Protein AF-A0A3P9IPV3-F1 (afdb_monomer)

pLDDT: mean 75.88, std 14.46, range [43.56, 89.0]

InterPro domains:
  IPR004014 Cation-transporting P-type ATPase, N-terminal [PF00690] (5-39)
  IPR023298 P-type ATPase, transmembrane domain superfamily [SSF81665] (1-39)

Radius of gyration: 18.75 Å; Cα contacts (8 Å, |Δi|>4): 12; chains: 1; bounding box: 35×52×26 Å

Structure (mmCIF, N/CA/C/O backbone):
data_AF-A0A3P9IPV3-F1
#
_entry.id   AF-A0A3P9IPV3-F1
#
loop_
_atom_site.group_PDB
_atom_site.id
_atom_site.type_symbol
_atom_site.label_atom_id
_atom_site.label_alt_id
_atom_site.label_comp_id
_atom_site.label_asym_id
_atom_site.label_entity_id
_atom_site.label_seq_id
_atom_site.pdbx_PDB_ins_code
_atom_site.Cartn_x
_atom_site.Cartn_y
_atom_site.Cartn_z
_atom_site.occupancy
_atom_site.B_iso_or_equiv
_atom_site.auth_seq_id
_atom_site.auth_comp_id
_atom_site.auth_asym_id
_atom_site.auth_atom_id
_atom_site.pdbx_PDB_model_num
ATOM 1 N N . MET A 1 1 ? 7.372 -2.701 -1.856 1.00 78.44 1 MET A N 1
ATOM 2 C CA . MET A 1 1 ? 7.344 -3.828 -2.815 1.00 78.44 1 MET A CA 1
ATOM 3 C C . MET A 1 1 ? 8.120 -3.391 -4.040 1.00 78.44 1 MET A C 1
ATOM 5 O O . MET A 1 1 ? 7.698 -2.443 -4.689 1.00 78.44 1 MET A O 1
ATOM 9 N N . GLU A 1 2 ? 9.243 -4.042 -4.339 1.00 82.56 2 GLU A N 1
ATOM 10 C CA . GLU A 1 2 ? 10.039 -3.702 -5.524 1.00 82.56 2 GLU A CA 1
ATOM 11 C C . GLU A 1 2 ? 9.297 -4.092 -6.813 1.00 82.56 2 GLU A C 1
ATOM 13 O O . GLU A 1 2 ? 8.614 -5.128 -6.863 1.00 82.56 2 GLU A O 1
ATOM 18 N N . ASN A 1 3 ? 9.437 -3.254 -7.847 1.00 81.75 3 ASN A N 1
ATOM 19 C CA . ASN A 1 3 ? 8.862 -3.438 -9.185 1.00 81.75 3 ASN A CA 1
ATOM 20 C C . ASN A 1 3 ? 7.332 -3.613 -9.217 1.00 81.75 3 ASN A C 1
ATOM 22 O O . ASN A 1 3 ? 6.817 -4.471 -9.923 1.00 81.75 3 ASN A O 1
ATOM 26 N N . ALA A 1 4 ? 6.578 -2.802 -8.469 1.00 82.50 4 ALA A N 1
ATOM 27 C CA . ALA A 1 4 ? 5.109 -2.869 -8.483 1.00 82.50 4 ALA A CA 1
ATOM 28 C C . ALA A 1 4 ? 4.494 -2.667 -9.887 1.00 82.50 4 ALA A C 1
ATOM 30 O O . ALA A 1 4 ? 3.432 -3.203 -10.170 1.00 82.50 4 ALA A O 1
ATOM 31 N N . HIS A 1 5 ? 5.183 -1.953 -10.783 1.00 81.56 5 HIS A N 1
ATOM 32 C CA . HIS A 1 5 ? 4.731 -1.688 -12.152 1.00 81.56 5 HIS A CA 1
ATOM 33 C C . HIS A 1 5 ? 4.699 -2.927 -13.064 1.00 81.56 5 HIS A C 1
ATOM 35 O O . HIS A 1 5 ? 4.047 -2.889 -14.102 1.00 81.56 5 HIS A O 1
ATOM 41 N N . THR A 1 6 ? 5.408 -4.008 -12.716 1.00 87.38 6 THR A N 1
ATOM 42 C CA . THR A 1 6 ? 5.392 -5.261 -13.491 1.00 87.38 6 THR A CA 1
ATOM 43 C C . THR A 1 6 ? 4.365 -6.267 -12.982 1.00 87.38 6 THR A C 1
ATOM 45 O O . THR A 1 6 ? 4.223 -7.337 -13.569 1.00 87.38 6 THR A O 1
ATOM 48 N N . LYS A 1 7 ? 3.670 -5.949 -11.886 1.00 85.00 7 LYS A N 1
ATOM 49 C CA . LYS A 1 7 ? 2.740 -6.850 -11.203 1.00 85.00 7 LYS A CA 1
ATOM 50 C C . LYS A 1 7 ? 1.306 -6.430 -11.470 1.00 85.00 7 LYS A C 1
ATOM 52 O O . LYS A 1 7 ? 1.022 -5.250 -11.677 1.00 85.00 7 LYS A O 1
ATOM 57 N N . SER A 1 8 ? 0.401 -7.401 -11.466 1.00 87.00 8 SER A N 1
ATOM 58 C CA . SER A 1 8 ? -1.021 -7.108 -11.615 1.00 87.00 8 SER A CA 1
ATOM 59 C C . SER A 1 8 ? -1.571 -6.422 -10.362 1.00 87.00 8 SER A C 1
ATOM 61 O O . SER A 1 8 ? -1.081 -6.633 -9.250 1.00 87.00 8 SER A O 1
ATOM 63 N N . ALA A 1 9 ? -2.615 -5.604 -10.530 1.00 83.31 9 ALA A N 1
ATOM 64 C CA . ALA A 1 9 ? -3.252 -4.907 -9.413 1.00 83.31 9 ALA A CA 1
ATOM 65 C C . ALA A 1 9 ? -3.731 -5.886 -8.327 1.00 83.31 9 ALA A C 1
ATOM 67 O O . ALA A 1 9 ? -3.563 -5.620 -7.141 1.00 83.31 9 ALA A O 1
ATOM 68 N N . THR A 1 10 ? -4.244 -7.050 -8.729 1.00 85.94 10 THR A N 1
ATOM 69 C CA . THR A 1 10 ? -4.738 -8.095 -7.826 1.00 85.94 10 THR A CA 1
ATOM 70 C C . THR A 1 10 ? -3.620 -8.688 -6.969 1.00 85.94 10 THR A C 1
ATOM 72 O O . THR A 1 10 ? -3.775 -8.800 -5.759 1.00 85.94 10 THR A O 1
ATOM 75 N N . GLU A 1 11 ? -2.458 -8.986 -7.556 1.00 86.06 11 GLU A N 1
ATOM 76 C CA . GLU A 1 11 ? -1.300 -9.495 -6.805 1.00 86.06 11 GLU A CA 1
ATOM 77 C C . GLU A 1 11 ? -0.731 -8.458 -5.835 1.00 86.06 11 GLU A C 1
ATOM 79 O O . GLU A 1 11 ? -0.247 -8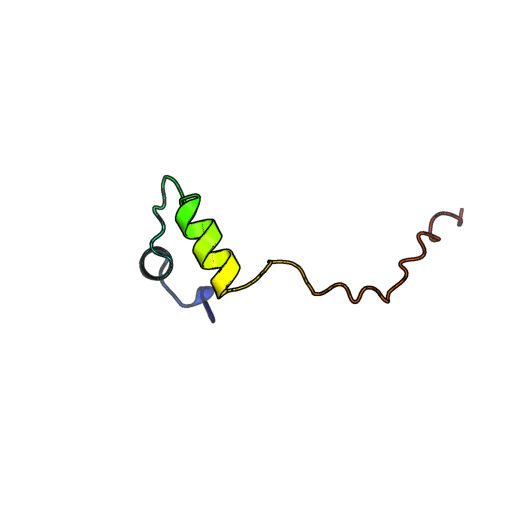.808 -4.759 1.00 86.06 11 GLU A O 1
ATOM 84 N N . VAL A 1 12 ? -0.767 -7.175 -6.205 1.00 86.19 12 VAL A N 1
ATOM 85 C CA . VAL A 1 12 ? -0.340 -6.088 -5.316 1.00 86.19 12 VAL A CA 1
ATOM 86 C C . VAL A 1 12 ? -1.310 -5.967 -4.138 1.00 86.19 12 VAL A C 1
ATOM 88 O O . VAL A 1 12 ? -0.860 -5.894 -2.995 1.00 86.19 12 VAL A O 1
ATOM 91 N N . LEU A 1 13 ? -2.620 -6.004 -4.391 1.00 85.75 13 LEU A N 1
ATOM 92 C CA . LEU A 1 13 ? -3.645 -5.959 -3.344 1.00 85.75 13 LEU A CA 1
ATOM 93 C C . LEU A 1 13 ? -3.528 -7.149 -2.382 1.00 85.75 13 LEU A C 1
ATOM 95 O O . LEU A 1 13 ? -3.501 -6.934 -1.169 1.00 85.75 13 LEU A O 1
ATOM 99 N N . ASP A 1 14 ? -3.349 -8.364 -2.904 1.00 86.06 14 ASP A N 1
ATOM 100 C CA . ASP A 1 14 ? -3.145 -9.575 -2.099 1.00 86.06 14 ASP A CA 1
ATOM 101 C C . ASP A 1 14 ? -1.838 -9.521 -1.298 1.00 86.06 14 ASP A C 1
ATOM 103 O O . ASP A 1 14 ? -1.808 -9.896 -0.126 1.00 86.06 14 ASP A O 1
ATOM 107 N N . HIS A 1 15 ? -0.755 -8.999 -1.882 1.00 84.88 15 HIS A N 1
ATOM 108 C CA . HIS A 1 15 ? 0.530 -8.881 -1.191 1.00 84.88 15 HIS A CA 1
ATOM 109 C C . HIS A 1 15 ? 0.468 -7.955 0.030 1.00 84.88 15 HIS A C 1
ATOM 111 O O . HIS A 1 15 ? 1.128 -8.214 1.039 1.00 84.88 15 HIS A O 1
ATOM 117 N N . PHE A 1 16 ? -0.308 -6.874 -0.059 1.00 83.50 16 PHE A N 1
ATOM 118 C CA . PHE A 1 16 ? -0.526 -5.951 1.055 1.00 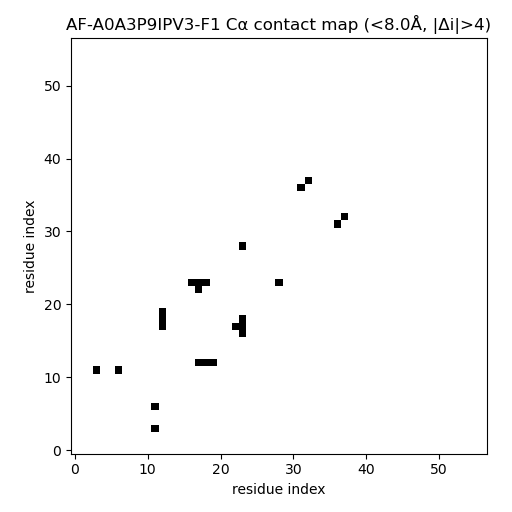83.50 16 PHE A CA 1
ATOM 119 C C . PHE A 1 16 ? -1.739 -6.320 1.921 1.00 83.50 16 PHE A C 1
ATOM 121 O O . PHE A 1 16 ? -1.929 -5.706 2.971 1.00 83.50 16 PHE A O 1
ATOM 128 N N . GLY A 1 17 ? -2.536 -7.317 1.517 1.00 84.88 17 GLY A N 1
ATOM 129 C CA . GLY A 1 17 ? -3.778 -7.698 2.189 1.00 84.88 17 GLY A CA 1
ATOM 130 C C . GLY A 1 17 ? -4.762 -6.531 2.292 1.00 84.88 17 GLY A C 1
ATOM 131 O O . GLY A 1 17 ? -5.383 -6.339 3.339 1.00 84.88 17 GLY A O 1
ATOM 132 N N . VAL A 1 18 ? -4.831 -5.704 1.245 1.00 85.00 18 VAL A N 1
ATOM 133 C CA . VAL A 1 18 ? -5.639 -4.480 1.190 1.00 85.00 18 VAL A CA 1
ATOM 134 C C . VAL A 1 18 ? -6.925 -4.728 0.430 1.00 85.00 18 VAL A C 1
ATOM 136 O O . VAL A 1 18 ? -6.920 -5.299 -0.656 1.00 85.00 18 VAL A O 1
ATOM 139 N N . ASN A 1 19 ? -8.032 -4.229 0.976 1.00 85.12 19 ASN A N 1
ATOM 140 C CA . ASN A 1 19 ? -9.289 -4.178 0.246 1.00 85.12 19 ASN A CA 1
ATOM 141 C C . ASN A 1 19 ? -9.314 -2.934 -0.650 1.00 85.12 19 ASN A C 1
ATOM 143 O O . ASN A 1 19 ? -9.083 -1.824 -0.176 1.00 85.12 19 ASN A O 1
ATOM 147 N N . GLU A 1 20 ? -9.644 -3.109 -1.925 1.00 81.44 20 GLU A N 1
ATOM 148 C CA . GLU A 1 20 ? -9.726 -2.020 -2.905 1.00 81.44 20 GLU A CA 1
ATOM 149 C C . GLU A 1 20 ? -10.757 -0.941 -2.525 1.00 81.44 20 GLU A C 1
ATOM 151 O O . GLU A 1 20 ? -10.557 0.237 -2.804 1.00 81.44 20 GLU A O 1
ATOM 156 N N . ASN A 1 21 ? -11.835 -1.315 -1.829 1.00 84.06 21 ASN A N 1
ATOM 157 C CA . ASN A 1 21 ? -12.938 -0.402 -1.514 1.00 84.06 21 ASN A CA 1
ATOM 158 C C . ASN A 1 21 ? -12.710 0.425 -0.242 1.00 84.06 21 ASN A C 1
ATOM 160 O O . ASN A 1 21 ? -13.263 1.514 -0.103 1.00 84.06 21 ASN A O 1
ATOM 164 N N . THR A 1 22 ? -11.946 -0.105 0.715 1.00 83.50 22 THR A N 1
ATOM 165 C CA . THR A 1 22 ? -11.780 0.498 2.051 1.00 83.50 22 THR A CA 1
ATOM 166 C C . THR A 1 22 ? -10.334 0.843 2.386 1.00 83.50 22 THR A C 1
ATOM 168 O O . THR A 1 22 ? -10.098 1.626 3.302 1.00 83.50 22 THR A O 1
ATOM 171 N N . GLY A 1 23 ? -9.362 0.282 1.664 1.00 87.75 23 GLY A N 1
ATOM 172 C CA . GLY A 1 23 ? -7.939 0.453 1.940 1.00 87.75 23 GL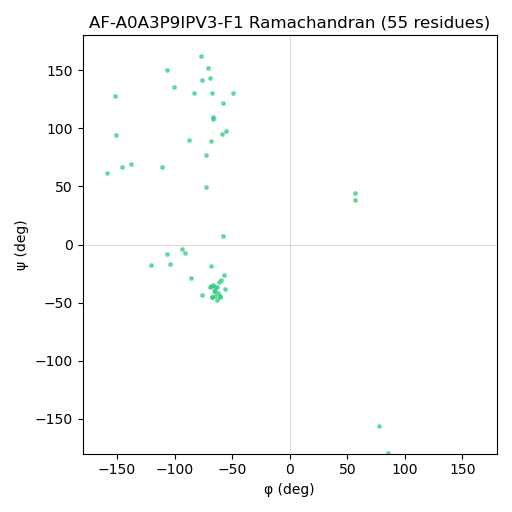Y A CA 1
ATOM 173 C C . GLY A 1 23 ? -7.433 -0.393 3.116 1.00 87.75 23 GLY A C 1
ATOM 174 O O . GLY A 1 23 ? -8.000 -1.438 3.444 1.00 87.75 23 GLY A O 1
ATOM 175 N N . LEU A 1 24 ? -6.33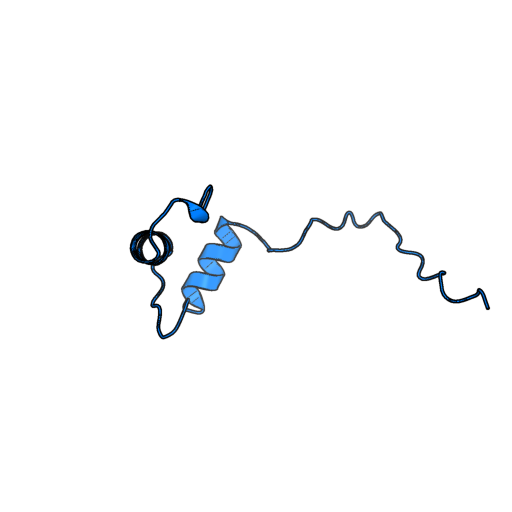3 0.067 3.727 1.00 86.75 24 LEU A N 1
ATOM 176 C CA . LEU A 1 24 ? -5.715 -0.516 4.928 1.00 86.75 24 LEU A CA 1
ATOM 177 C C . LEU A 1 24 ? -6.512 -0.165 6.191 1.00 86.75 24 LEU A C 1
ATOM 179 O O . LEU A 1 24 ? -6.932 0.980 6.364 1.00 86.75 24 LEU A O 1
ATOM 183 N N . THR A 1 25 ? -6.630 -1.109 7.125 1.00 88.38 25 THR A N 1
ATOM 184 C CA . THR A 1 25 ? -7.158 -0.816 8.466 1.00 88.38 25 THR A CA 1
ATOM 185 C C . THR A 1 25 ? -6.116 -0.115 9.344 1.00 88.38 25 THR A C 1
ATOM 187 O O . THR A 1 25 ? -4.913 -0.162 9.077 1.00 88.38 25 THR A O 1
ATOM 190 N N . GLN A 1 26 ? -6.555 0.525 10.434 1.00 86.06 26 GLN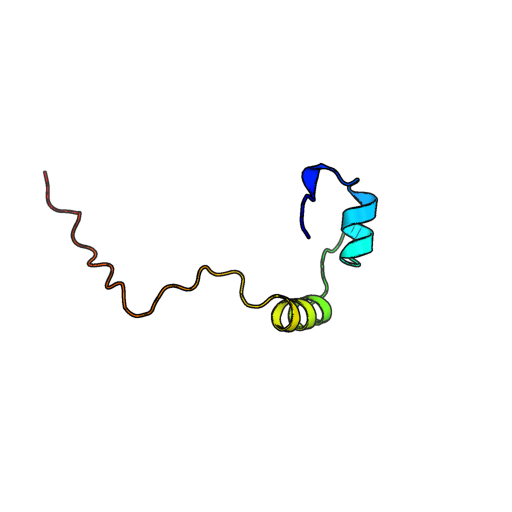 A N 1
ATOM 191 C CA . GLN A 1 26 ? -5.651 1.235 11.351 1.00 86.06 26 GLN A CA 1
ATOM 192 C C . GLN A 1 26 ? -4.626 0.295 12.006 1.00 86.06 26 GLN A C 1
ATOM 194 O O . GLN A 1 26 ? -3.490 0.691 12.271 1.00 86.06 26 GLN A O 1
ATOM 199 N N . GLU A 1 27 ? -5.004 -0.960 12.237 1.00 87.75 27 GLU A N 1
ATOM 200 C CA . GLU A 1 27 ? -4.133 -2.005 12.773 1.00 87.75 27 GLU A CA 1
ATOM 201 C C . GLU A 1 27 ? -3.047 -2.369 11.756 1.00 87.75 27 GLU A C 1
ATOM 203 O O . GLU A 1 27 ? -1.868 -2.421 12.106 1.00 87.75 27 GLU A O 1
ATOM 208 N N . GLN A 1 28 ? -3.422 -2.540 10.483 1.00 86.69 28 GLN A N 1
ATOM 209 C CA . GLN A 1 28 ? -2.469 -2.818 9.408 1.00 86.69 28 GLN A CA 1
ATOM 210 C C . GLN A 1 28 ? -1.508 -1.647 9.186 1.00 86.69 28 GLN A C 1
ATOM 212 O O . GLN A 1 28 ? -0.327 -1.870 8.934 1.00 86.69 28 GLN A O 1
ATOM 217 N N . VAL A 1 29 ? -1.978 -0.402 9.323 1.00 86.44 29 VAL A N 1
ATOM 218 C CA . VAL A 1 29 ? -1.118 0.788 9.242 1.00 86.44 29 VAL A CA 1
ATOM 219 C C . VAL A 1 29 ? -0.045 0.763 10.330 1.00 86.44 29 VAL A C 1
ATOM 221 O O . VAL A 1 29 ? 1.116 1.007 10.017 1.00 86.44 29 VAL A O 1
ATOM 224 N N . LYS A 1 30 ? -0.389 0.420 11.578 1.00 87.50 30 LYS A N 1
ATOM 225 C CA . LYS A 1 30 ? 0.593 0.323 12.675 1.00 87.50 30 LYS A CA 1
ATOM 226 C C . LYS A 1 30 ? 1.639 -0.759 12.413 1.00 87.50 30 LYS A C 1
ATOM 228 O O . LYS A 1 30 ? 2.830 -0.479 12.494 1.00 87.50 30 LYS A O 1
ATOM 233 N N . VAL A 1 31 ? 1.202 -1.956 12.020 1.00 89.00 31 VAL A N 1
ATOM 234 C CA . VAL A 1 31 ? 2.108 -3.073 11.703 1.00 89.00 31 VAL A CA 1
ATOM 235 C C . VAL A 1 31 ? 3.017 -2.730 10.520 1.00 89.00 31 VAL A C 1
ATOM 237 O O . VAL A 1 31 ? 4.215 -3.000 10.551 1.00 89.00 31 VAL A O 1
ATOM 240 N N . ASN A 1 32 ? 2.474 -2.097 9.478 1.00 87.69 32 ASN A N 1
ATOM 241 C CA . ASN A 1 32 ? 3.255 -1.681 8.318 1.00 87.69 32 ASN A CA 1
ATOM 242 C C . ASN A 1 32 ? 4.232 -0.549 8.660 1.00 87.69 32 ASN A C 1
ATOM 244 O O . ASN A 1 32 ? 5.344 -0.549 8.143 1.00 87.69 32 ASN A O 1
ATOM 248 N N . LEU A 1 33 ? 3.856 0.376 9.545 1.00 86.94 33 LEU A N 1
ATOM 249 C CA . LEU A 1 33 ? 4.731 1.448 10.015 1.00 86.94 33 LEU A CA 1
ATOM 250 C C . LEU A 1 33 ? 5.914 0.902 10.825 1.00 86.94 33 LEU A C 1
ATOM 252 O O . LEU A 1 33 ? 7.035 1.360 10.642 1.00 86.94 33 LEU A O 1
ATOM 256 N N . GLU A 1 34 ? 5.696 -0.101 11.677 1.00 85.44 34 GLU A N 1
ATOM 257 C CA . GLU A 1 34 ? 6.777 -0.772 12.414 1.00 85.44 34 GLU A CA 1
ATOM 258 C C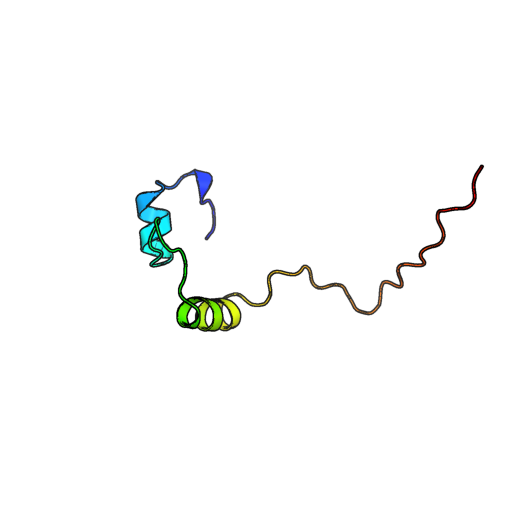 . GLU A 1 34 ? 7.669 -1.616 11.492 1.00 85.44 34 GLU A C 1
ATOM 260 O O . GLU A 1 34 ? 8.883 -1.672 11.677 1.00 85.44 34 GLU A O 1
ATOM 265 N N . LYS A 1 35 ? 7.079 -2.256 10.474 1.00 86.88 35 LYS A N 1
ATOM 266 C CA . LYS A 1 35 ? 7.791 -3.130 9.531 1.00 86.88 35 LYS A CA 1
ATOM 267 C C . LYS A 1 35 ? 8.618 -2.367 8.494 1.00 86.88 35 LYS A C 1
ATOM 269 O O . LYS A 1 35 ? 9.722 -2.799 8.170 1.00 86.88 35 LYS A O 1
ATOM 274 N N . TYR A 1 36 ? 8.068 -1.296 7.923 1.00 86.38 36 TYR A N 1
ATOM 275 C CA . TYR A 1 36 ? 8.689 -0.533 6.832 1.00 86.38 36 TYR A CA 1
ATOM 276 C C . TYR A 1 36 ? 9.291 0.800 7.293 1.00 86.38 36 TYR A C 1
ATOM 278 O O . TYR A 1 36 ? 10.123 1.360 6.584 1.00 86.38 36 TYR A O 1
ATOM 286 N N . GLY A 1 37 ? 8.918 1.289 8.477 1.00 85.69 37 GLY A N 1
ATOM 287 C CA . GLY A 1 37 ? 9.337 2.589 8.988 1.00 85.69 37 GLY A CA 1
ATOM 288 C C . GLY A 1 37 ? 8.456 3.744 8.507 1.00 85.69 37 GLY A C 1
ATOM 289 O O . GLY A 1 37 ? 7.475 3.568 7.780 1.00 85.69 37 GLY A O 1
ATOM 290 N N . LEU A 1 38 ? 8.806 4.956 8.945 1.00 84.81 38 LEU A N 1
ATOM 291 C CA . LEU A 1 38 ? 8.146 6.190 8.518 1.00 84.81 38 LEU A CA 1
ATOM 292 C C . LEU A 1 38 ? 8.441 6.467 7.038 1.00 84.81 38 LEU A C 1
ATOM 294 O O . LEU A 1 38 ? 9.600 6.513 6.633 1.00 84.81 38 LEU A O 1
ATOM 298 N N . ASN A 1 39 ? 7.391 6.742 6.257 1.00 82.12 39 ASN A N 1
ATOM 299 C CA . ASN A 1 39 ? 7.518 7.306 4.911 1.00 82.12 39 ASN A CA 1
ATOM 300 C C . ASN A 1 39 ? 7.932 8.780 5.011 1.00 82.12 39 ASN A C 1
ATOM 302 O O . ASN A 1 39 ? 7.122 9.694 4.873 1.00 82.12 39 ASN A O 1
ATOM 306 N N . GLY A 1 40 ? 9.203 9.003 5.296 1.00 75.19 40 GLY A N 1
ATOM 307 C CA . GLY A 1 40 ? 9.847 10.299 5.257 1.00 75.19 40 GLY A CA 1
ATOM 308 C C . GLY A 1 40 ? 11.310 10.060 4.952 1.00 75.19 40 GLY A C 1
ATOM 309 O O . GLY A 1 40 ? 11.949 9.237 5.606 1.00 75.19 40 GLY A O 1
ATOM 310 N N . GLU A 1 41 ? 11.834 10.747 3.939 1.00 67.94 41 GLU A N 1
ATOM 311 C CA . GLU A 1 41 ? 13.279 10.857 3.784 1.00 67.94 41 GLU A CA 1
ATOM 312 C C . GLU A 1 41 ? 13.848 11.280 5.136 1.00 67.94 41 GLU A C 1
ATOM 314 O O . GLU A 1 41 ? 13.323 12.202 5.770 1.00 67.94 41 GLU A O 1
ATOM 319 N N . TYR A 1 42 ? 14.874 10.566 5.603 1.00 58.22 42 TYR A N 1
ATOM 320 C CA . TYR A 1 42 ? 15.641 10.983 6.764 1.00 58.22 42 TYR A CA 1
ATOM 321 C C . TYR A 1 42 ? 16.135 12.393 6.468 1.00 58.22 42 TYR A C 1
ATOM 323 O O . TYR A 1 42 ? 17.132 12.560 5.776 1.00 58.22 42 TYR A O 1
ATOM 331 N N . PHE A 1 43 ? 15.432 13.409 6.966 1.00 53.78 43 PHE A N 1
ATOM 332 C CA . PHE A 1 43 ? 15.990 14.740 7.050 1.00 53.78 43 PHE A CA 1
ATOM 333 C C . PHE A 1 43 ? 17.115 14.607 8.068 1.00 53.78 43 PHE A C 1
ATOM 335 O O . PHE A 1 43 ? 16.825 14.402 9.254 1.00 53.78 43 PHE A O 1
ATOM 342 N N . PRO A 1 44 ? 18.397 14.660 7.657 1.00 59.34 44 PRO A N 1
ATOM 343 C CA . PRO A 1 44 ? 19.446 14.795 8.639 1.00 59.34 44 PRO A CA 1
ATOM 344 C C . PRO A 1 44 ? 19.110 16.078 9.387 1.00 59.34 44 PRO A C 1
ATOM 346 O O . PRO A 1 44 ? 19.032 17.152 8.789 1.00 59.34 44 PRO A O 1
ATOM 349 N N . SER A 1 45 ? 18.926 15.981 10.699 1.00 56.91 45 SER A N 1
ATOM 350 C CA . SER A 1 45 ? 18.680 17.115 11.596 1.00 56.91 45 SER A CA 1
ATOM 351 C C . SER A 1 45 ? 19.800 18.176 11.569 1.00 56.91 45 SER A C 1
ATOM 353 O O . SER A 1 45 ? 19.796 19.096 12.377 1.00 56.91 45 SER A O 1
ATOM 355 N N . CYS A 1 46 ? 20.766 18.049 10.653 1.00 48.91 46 CYS A N 1
ATOM 356 C CA . CYS A 1 46 ? 21.907 18.921 10.435 1.00 48.91 46 CYS A CA 1
ATOM 357 C C . CYS A 1 46 ? 21.806 19.793 9.169 1.00 48.91 46 CYS A C 1
ATOM 359 O O . CYS A 1 46 ? 22.646 20.676 9.011 1.00 48.91 46 CYS A O 1
ATOM 361 N N . PHE A 1 47 ? 20.822 19.615 8.275 1.00 48.66 47 PHE A N 1
ATOM 362 C CA . PHE A 1 47 ? 20.615 20.588 7.193 1.00 48.66 47 PHE A CA 1
ATOM 363 C C . PHE A 1 47 ? 19.687 21.704 7.669 1.00 48.66 47 PHE A C 1
ATOM 365 O O . PHE A 1 47 ? 18.466 21.642 7.546 1.00 48.66 47 PHE A O 1
ATOM 372 N N . GLY A 1 48 ? 20.306 22.741 8.236 1.00 52.66 48 GLY A N 1
ATOM 373 C CA . GLY A 1 48 ? 19.679 24.039 8.431 1.00 52.66 48 GLY A CA 1
ATOM 374 C C . GLY A 1 48 ? 19.234 24.592 7.083 1.00 52.66 48 GLY A C 1
ATOM 375 O O . GLY A 1 48 ? 20.020 25.206 6.362 1.00 52.66 48 GLY A O 1
ATOM 376 N N . TRP A 1 49 ? 17.968 24.370 6.738 1.00 43.56 49 TRP A N 1
ATOM 377 C CA . TRP A 1 49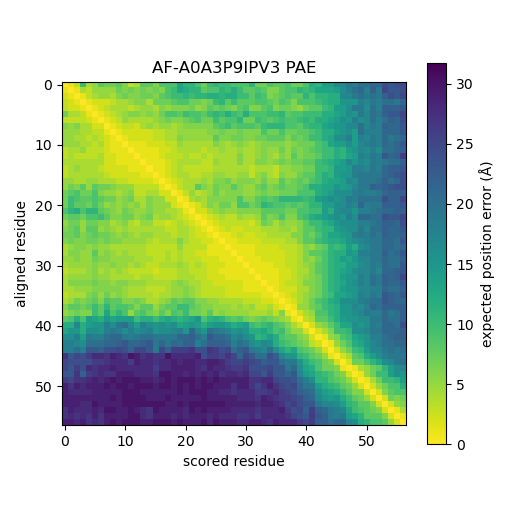 ? 17.310 25.078 5.653 1.00 43.56 49 TRP A CA 1
ATOM 378 C C . TRP A 1 49 ? 17.160 26.529 6.105 1.00 43.56 49 TRP A C 1
ATOM 380 O O . TRP A 1 49 ? 16.192 26.908 6.759 1.00 43.56 49 TRP A O 1
ATOM 390 N N . ASN A 1 50 ? 18.173 27.347 5.826 1.00 59.62 50 ASN A N 1
ATOM 391 C CA . ASN A 1 50 ? 18.025 28.783 5.953 1.00 59.62 50 ASN A CA 1
ATOM 392 C C . ASN A 1 50 ? 17.015 29.216 4.886 1.00 59.62 50 ASN A C 1
ATOM 394 O O . ASN A 1 50 ? 17.292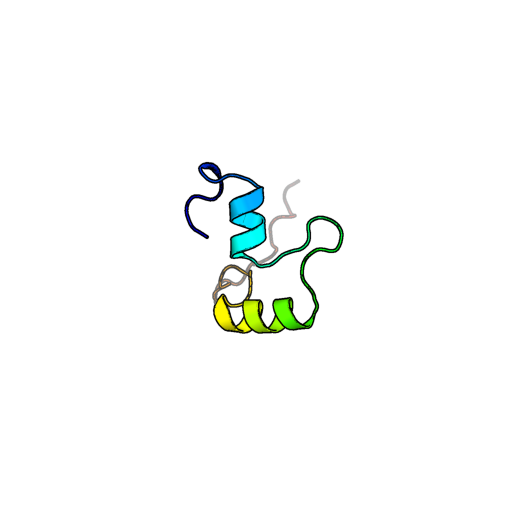 29.162 3.688 1.00 59.62 50 ASN A O 1
ATOM 398 N N . SER A 1 51 ? 15.824 29.606 5.327 1.00 53.72 51 SER A N 1
ATOM 399 C CA . SER A 1 51 ? 14.751 30.151 4.502 1.00 53.72 51 SER A CA 1
ATOM 400 C C . SER A 1 51 ? 15.066 31.580 4.029 1.00 53.72 51 SER A C 1
ATOM 402 O O . SER A 1 51 ? 14.243 32.483 4.167 1.00 53.72 51 SER A O 1
ATOM 404 N N . GLN A 1 52 ? 16.258 31.808 3.474 1.00 55.84 52 GLN A N 1
ATOM 405 C CA . GLN A 1 52 ? 16.669 33.078 2.873 1.00 55.84 52 GLN A CA 1
ATOM 406 C C . GLN A 1 52 ? 16.817 32.944 1.359 1.00 55.84 52 GLN A C 1
ATOM 408 O O . GLN A 1 52 ? 17.893 33.112 0.801 1.00 55.84 52 GLN A O 1
ATOM 413 N N . THR A 1 53 ? 15.701 32.719 0.672 1.00 58.25 53 THR A N 1
ATOM 414 C CA . THR A 1 53 ? 15.556 33.150 -0.725 1.00 58.25 53 THR A CA 1
ATOM 415 C C . THR A 1 53 ? 14.171 33.747 -0.923 1.00 58.25 53 THR A C 1
ATOM 417 O O . THR A 1 53 ? 13.302 33.167 -1.561 1.00 58.25 53 THR A O 1
ATOM 420 N N . ASN A 1 54 ? 13.958 34.915 -0.324 1.00 56.56 54 ASN A N 1
ATOM 421 C CA . ASN A 1 54 ? 12.969 35.876 -0.801 1.00 56.56 54 ASN A CA 1
ATOM 422 C C . ASN A 1 54 ? 13.505 37.285 -0.549 1.00 56.56 54 ASN A C 1
ATOM 424 O O . ASN A 1 54 ? 13.011 38.018 0.305 1.00 56.56 54 ASN A O 1
ATOM 428 N N . LEU A 1 55 ? 14.583 37.641 -1.256 1.00 53.72 55 LEU A N 1
ATOM 429 C CA . LEU A 1 55 ? 15.017 39.034 -1.356 1.00 53.72 55 LEU A CA 1
ATOM 430 C C . LEU A 1 55 ? 15.902 39.299 -2.581 1.00 53.72 55 LEU A C 1
ATOM 432 O O . LEU A 1 55 ? 17.040 39.717 -2.447 1.00 53.72 55 LEU A O 1
ATOM 436 N N . LEU A 1 56 ? 15.336 39.076 -3.766 1.00 51.25 56 LEU A N 1
ATOM 437 C CA . LEU A 1 56 ? 15.664 39.734 -5.041 1.00 51.25 56 LEU A CA 1
ATOM 438 C C . LEU A 1 56 ? 14.330 39.699 -5.819 1.00 51.25 56 LEU A C 1
ATOM 440 O O . LEU A 1 56 ? 13.882 38.615 -6.178 1.00 51.25 56 LEU A O 1
ATOM 444 N N . LYS A 1 57 ? 13.459 40.720 -5.805 1.00 47.16 57 LYS A N 1
ATOM 445 C CA . LYS A 1 57 ? 13.569 41.984 -6.559 1.00 47.16 57 LYS A CA 1
ATOM 446 C C . LYS A 1 57 ? 14.490 41.905 -7.764 1.00 47.16 57 LYS A C 1
ATOM 448 O O . LYS A 1 57 ? 15.708 41.756 -7.542 1.00 47.16 57 LYS A O 1
#

Secondary struct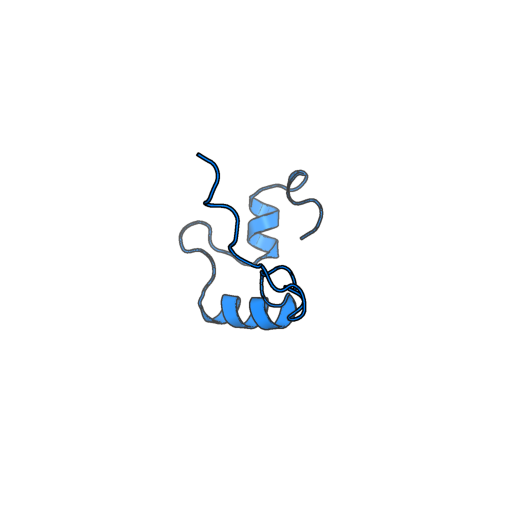ure (DSSP, 8-state):
-TTGGGS-HHHHHHHHT-BTTTB--HHHHHHHHHHH--SS----TT-----------

Solvent-accessible surface area (backbone atoms only — not comparable to full-atom values): 4005 Å² total; per-residue (Å²): 124,86,69,60,88,82,50,55,72,67,59,53,30,61,73,68,71,37,45,92,90,76,47,72,52,75,68,54,48,52,56,47,38,74,72,73,44,76,98,58,80,82,71,60,95,76,70,78,78,73,88,78,85,86,86,75,132

Mean predicted aligned error: 11.83 Å

Sequence (57 aa):
MENAHTKSATEVLDHFGVNENTGLTQEQVKVNLEKYGLNGEYFPSCFGWNSQTNLLK

Organism: Oryzias latipes (NCBI:txid8090)

Nearest PDB structures (foldseek):
  3ixz-assembly1_A  TM=7.815E-01  e=4.420E+00  Sus scrofa

Foldseek 3Di:
DPPPVVDDPVVVCVVLVADPVPGDDPVSVVVCCVVVNDPDDPPPPPPPPPPPDDDDD